Protein AF-A0A964B902-F1 (afdb_monomer_lite)

Radius of gyration: 16.0 Å; chains: 1; bounding box: 35×27×48 Å

Foldseek 3Di:
DVVVVVLVVLLVVLVVLLVVLVVQLVCCVPVQWGDQDDPDPPCPPVDDTQHCVPHVVCSVVSSVVSVVSNVVSVCSNVVSPVPPD

Structure (mmCIF, N/CA/C/O backbone):
data_AF-A0A964B902-F1
#
_entry.id   AF-A0A964B902-F1
#
loop_
_atom_site.group_PDB
_atom_site.id
_atom_site.type_symbol
_atom_site.label_atom_id
_atom_site.label_alt_id
_atom_site.label_comp_id
_atom_site.label_asym_id
_atom_site.label_entity_id
_atom_site.label_seq_id
_atom_site.pdbx_PDB_ins_code
_atom_site.Cartn_x
_atom_site.Cartn_y
_atom_site.Cartn_z
_atom_site.occupancy
_atom_site.B_iso_or_equiv
_atom_site.auth_seq_id
_atom_site.auth_comp_id
_atom_site.auth_asym_id
_atom_site.auth_atom_id
_atom_site.pdbx_PDB_model_num
ATOM 1 N N . MET A 1 1 ? -18.259 11.815 23.153 1.00 45.09 1 MET A N 1
ATOM 2 C CA . MET A 1 1 ? -18.880 11.243 21.932 1.00 45.09 1 MET A CA 1
ATOM 3 C C . MET A 1 1 ? -18.129 11.537 20.620 1.00 45.09 1 MET A C 1
ATOM 5 O O . MET A 1 1 ? -18.568 11.058 19.588 1.00 45.09 1 MET A O 1
ATOM 9 N N . ARG A 1 2 ? -16.978 12.242 20.620 1.00 50.94 2 ARG A N 1
ATOM 10 C CA . ARG A 1 2 ? -16.132 12.406 19.411 1.00 50.94 2 ARG A CA 1
ATOM 11 C C . ARG A 1 2 ? -15.223 11.202 19.116 1.00 50.94 2 ARG A C 1
ATOM 13 O O . ARG A 1 2 ? -14.898 10.999 17.960 1.00 50.94 2 ARG A O 1
ATOM 20 N N . PHE A 1 3 ? -14.886 10.400 20.132 1.00 57.59 3 PHE A N 1
ATOM 21 C CA . PHE A 1 3 ? -13.964 9.258 20.023 1.00 57.59 3 PHE A CA 1
ATOM 22 C C . PHE A 1 3 ? -14.447 8.161 19.057 1.00 57.59 3 PHE A C 1
ATOM 24 O O . PHE A 1 3 ? -13.686 7.727 18.200 1.00 57.59 3 PHE A O 1
ATOM 31 N N . PHE A 1 4 ? -15.728 7.784 19.124 1.00 62.31 4 PHE A N 1
ATOM 32 C CA . PHE A 1 4 ? -16.271 6.658 18.351 1.00 62.31 4 PHE A CA 1
ATOM 33 C C . PHE A 1 4 ? -16.292 6.903 16.834 1.00 62.31 4 PHE A C 1
ATOM 35 O O . PHE A 1 4 ? -15.946 6.019 16.056 1.00 62.31 4 PHE A O 1
ATOM 42 N N . LEU A 1 5 ? -16.684 8.106 16.396 1.00 69.31 5 LEU A N 1
ATOM 43 C CA . LEU A 1 5 ? -16.817 8.397 14.965 1.00 69.31 5 LEU A CA 1
ATOM 44 C C . LEU A 1 5 ? -15.445 8.466 14.282 1.00 69.31 5 LEU A C 1
ATOM 46 O O . LEU A 1 5 ? -15.264 7.919 13.199 1.00 69.31 5 LEU A O 1
ATOM 50 N N . THR A 1 6 ? -14.465 9.098 14.933 1.00 73.31 6 THR A N 1
ATOM 51 C CA . THR A 1 6 ? -13.089 9.186 14.424 1.00 73.31 6 THR A CA 1
ATOM 52 C C . THR A 1 6 ? -12.414 7.824 14.354 1.00 73.31 6 THR A C 1
ATOM 54 O O . THR A 1 6 ? -11.681 7.560 13.408 1.00 73.31 6 THR A O 1
ATOM 57 N N . GLU A 1 7 ? -12.695 6.942 15.310 1.00 72.00 7 GLU A N 1
ATOM 58 C CA . GLU A 1 7 ? -12.145 5.588 15.345 1.00 72.00 7 GLU A CA 1
ATOM 59 C C . GLU A 1 7 ? -12.735 4.708 14.234 1.00 72.00 7 GLU A C 1
ATOM 61 O O . GLU A 1 7 ? -12.001 4.026 13.520 1.00 72.00 7 GLU A O 1
ATOM 66 N N . ILE A 1 8 ? -14.050 4.792 14.004 1.00 76.50 8 ILE A N 1
ATOM 67 C CA . ILE A 1 8 ? -14.714 4.103 12.889 1.00 76.50 8 ILE A CA 1
ATOM 68 C C . ILE A 1 8 ? -14.184 4.610 11.541 1.00 76.50 8 ILE A C 1
ATOM 70 O O . ILE A 1 8 ? -13.832 3.805 10.679 1.00 76.50 8 ILE A O 1
ATOM 74 N N . VAL A 1 9 ? -14.079 5.930 11.359 1.00 78.06 9 VAL A N 1
ATOM 75 C CA . VAL A 1 9 ? -13.551 6.522 10.119 1.00 78.06 9 VAL A CA 1
ATOM 76 C C . VAL A 1 9 ? -12.097 6.104 9.894 1.00 78.06 9 VAL A C 1
ATOM 78 O O . VAL A 1 9 ? -11.756 5.693 8.788 1.00 78.06 9 VAL A O 1
ATOM 81 N N . ALA A 1 10 ? -11.257 6.121 10.932 1.00 75.44 10 ALA A N 1
ATOM 82 C CA . ALA A 1 10 ? -9.870 5.672 10.836 1.00 75.44 10 ALA A CA 1
A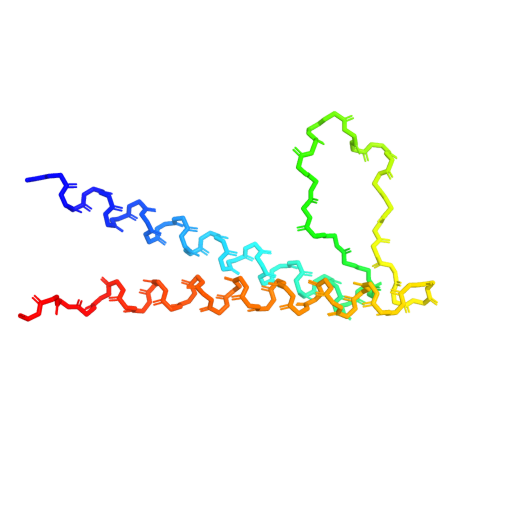TOM 83 C C . ALA A 1 10 ? -9.765 4.202 10.396 1.00 75.44 10 ALA A C 1
ATOM 85 O O . ALA A 1 10 ? -8.922 3.878 9.564 1.00 75.44 10 ALA A O 1
ATOM 86 N N . ARG A 1 11 ? -10.653 3.323 10.880 1.00 74.38 11 ARG A N 1
ATOM 87 C CA . ARG A 1 11 ? -10.701 1.906 10.475 1.00 74.38 11 ARG A CA 1
ATOM 88 C C . ARG A 1 11 ? -11.139 1.726 9.023 1.00 74.38 11 ARG A C 1
ATOM 90 O O . ARG A 1 11 ? -10.535 0.927 8.313 1.00 74.38 11 ARG A O 1
ATOM 97 N N . ILE A 1 12 ? -12.149 2.472 8.570 1.00 81.56 12 ILE A N 1
ATOM 98 C CA . ILE A 1 12 ? -12.604 2.435 7.170 1.00 81.56 12 ILE A CA 1
ATOM 99 C C . ILE A 1 12 ? -11.485 2.917 6.241 1.00 81.56 12 ILE A C 1
ATOM 101 O O . ILE A 1 12 ? -11.180 2.255 5.250 1.00 81.56 12 ILE A O 1
ATOM 105 N N . VAL A 1 13 ? -10.835 4.031 6.588 1.00 79.62 13 VAL A N 1
ATOM 106 C CA . VAL A 1 13 ? -9.706 4.574 5.823 1.00 79.62 13 VAL A CA 1
ATOM 107 C C . VAL A 1 13 ? -8.540 3.589 5.817 1.00 79.62 13 VAL A C 1
ATOM 109 O O . VAL A 1 13 ? -7.998 3.307 4.753 1.00 79.62 13 VAL A O 1
ATOM 112 N N . ALA A 1 14 ? -8.184 3.007 6.964 1.00 78.62 14 ALA A N 1
ATOM 113 C CA . ALA A 1 14 ? -7.101 2.033 7.047 1.00 78.62 14 ALA A CA 1
ATOM 114 C C . ALA A 1 14 ? -7.402 0.770 6.223 1.00 78.62 14 ALA A C 1
ATOM 116 O O . ALA A 1 14 ? -6.550 0.335 5.452 1.00 78.62 14 ALA A O 1
ATOM 117 N N . ALA A 1 15 ? -8.620 0.223 6.299 1.00 81.00 15 ALA A N 1
ATOM 118 C CA . ALA A 1 15 ? -9.037 -0.917 5.481 1.00 81.00 15 ALA A CA 1
ATOM 119 C C . ALA A 1 15 ? -8.984 -0.598 3.977 1.00 81.00 15 ALA A C 1
ATOM 121 O O . ALA A 1 15 ? -8.510 -1.416 3.185 1.00 81.00 15 ALA A O 1
ATOM 122 N N . TRP A 1 16 ? -9.412 0.604 3.582 1.00 80.38 16 TRP A N 1
ATOM 123 C CA . TRP A 1 16 ? -9.343 1.057 2.194 1.00 80.38 16 TRP A CA 1
ATOM 124 C C . TRP A 1 16 ? -7.897 1.213 1.708 1.00 80.38 16 TRP A C 1
ATOM 126 O O . TRP A 1 16 ? -7.560 0.731 0.629 1.00 80.38 16 TRP A O 1
ATOM 136 N N . VAL A 1 17 ? -7.021 1.804 2.526 1.00 79.81 17 VAL A N 1
ATOM 137 C CA . VAL A 1 17 ? -5.585 1.945 2.231 1.00 79.81 17 VAL A CA 1
ATOM 138 C C . VAL A 1 17 ? -4.917 0.577 2.090 1.00 79.81 17 VAL A C 1
ATOM 140 O O . VAL A 1 17 ? -4.154 0.372 1.148 1.00 79.81 17 VAL A O 1
ATOM 143 N N . VAL A 1 18 ? -5.224 -0.381 2.970 1.00 81.62 18 VAL A N 1
ATOM 144 C CA . VAL A 1 18 ? -4.706 -1.757 2.876 1.00 81.62 18 VAL A CA 1
ATOM 145 C C . VAL A 1 18 ? -5.161 -2.420 1.579 1.00 81.62 18 VAL A C 1
ATOM 147 O O . VAL A 1 18 ? -4.344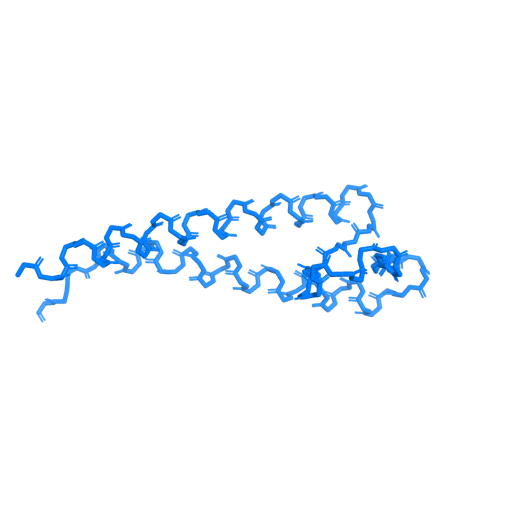 -3.023 0.883 1.00 81.62 18 VAL A O 1
ATOM 150 N N . PHE A 1 19 ? -6.439 -2.282 1.221 1.00 81.12 19 PHE A N 1
ATOM 151 C CA . PHE A 1 19 ? -6.977 -2.851 -0.011 1.00 81.12 19 PHE A CA 1
ATOM 152 C C . PHE A 1 19 ? -6.353 -2.222 -1.266 1.00 81.12 19 PHE A C 1
ATOM 154 O O . PHE A 1 19 ? -5.976 -2.944 -2.194 1.00 81.12 19 PHE A O 1
ATOM 161 N N . ASP A 1 20 ? -6.189 -0.897 -1.295 1.00 79.62 20 ASP A N 1
ATOM 162 C CA . ASP A 1 20 ? -5.551 -0.204 -2.417 1.00 79.62 20 ASP A CA 1
ATOM 163 C C . ASP A 1 20 ? -4.069 -0.583 -2.552 1.00 79.62 20 ASP A C 1
ATOM 165 O O . ASP A 1 20 ? -3.616 -0.898 -3.656 1.00 79.62 20 ASP A O 1
ATOM 169 N N . CYS A 1 21 ? -3.331 -0.658 -1.436 1.00 80.94 21 CYS A N 1
ATOM 170 C CA . CYS A 1 21 ? -1.945 -1.129 -1.436 1.00 80.94 21 CYS A CA 1
ATOM 171 C C . CYS A 1 21 ? -1.851 -2.575 -1.931 1.00 80.94 21 CYS A C 1
ATOM 173 O O . CYS A 1 21 ? -1.041 -2.862 -2.807 1.00 80.94 21 CYS A O 1
ATOM 175 N N . TYR A 1 22 ? -2.710 -3.477 -1.446 1.00 81.00 22 TYR A N 1
ATOM 176 C CA . TYR A 1 22 ? -2.736 -4.870 -1.896 1.00 81.00 22 TYR A CA 1
ATOM 177 C C . TYR A 1 22 ? -2.986 -4.983 -3.404 1.00 81.00 22 TYR A C 1
ATOM 179 O O . TYR A 1 22 ? -2.287 -5.718 -4.106 1.00 81.00 22 TYR A O 1
ATOM 187 N N . ARG A 1 23 ? -3.951 -4.221 -3.931 1.00 82.25 23 ARG A N 1
ATOM 188 C CA . ARG A 1 23 ? -4.260 -4.191 -5.365 1.00 82.25 23 ARG A CA 1
ATOM 189 C C . ARG A 1 23 ? -3.064 -3.705 -6.188 1.00 82.25 23 ARG A C 1
ATOM 191 O O . ARG A 1 23 ? -2.764 -4.308 -7.219 1.00 82.25 23 ARG A O 1
ATOM 198 N N . LYS A 1 24 ? -2.366 -2.661 -5.730 1.00 78.75 24 LYS A N 1
ATOM 199 C CA . LYS A 1 24 ? -1.181 -2.106 -6.405 1.00 78.75 24 LYS A CA 1
ATOM 200 C C . LYS A 1 24 ? 0.033 -3.032 -6.332 1.00 78.75 24 LYS A C 1
ATOM 202 O O . LYS A 1 24 ? 0.661 -3.250 -7.362 1.00 78.75 24 LYS A O 1
ATOM 207 N N . LEU A 1 25 ? 0.303 -3.651 -5.181 1.00 82.00 25 LEU A N 1
ATOM 208 C CA . LEU A 1 25 ? 1.345 -4.674 -5.030 1.00 82.00 25 LEU A CA 1
ATOM 209 C C . LEU A 1 25 ? 1.085 -5.873 -5.941 1.00 82.00 25 LEU A C 1
ATOM 211 O O . LEU A 1 25 ? 1.986 -6.340 -6.634 1.00 82.00 25 LEU A O 1
ATOM 215 N N . ARG A 1 26 ? -0.159 -6.362 -5.977 1.00 80.94 26 ARG A N 1
ATOM 216 C CA . ARG A 1 26 ? -0.541 -7.490 -6.832 1.00 80.94 26 ARG A CA 1
ATOM 217 C C . ARG A 1 26 ? -0.405 -7.150 -8.317 1.00 80.94 26 ARG A C 1
ATOM 219 O O . ARG A 1 26 ? 0.081 -7.986 -9.074 1.00 80.94 26 ARG A O 1
ATOM 226 N N . GLY A 1 27 ? -0.801 -5.941 -8.720 1.00 80.50 27 GLY A N 1
ATOM 227 C CA . GLY A 1 27 ? -0.581 -5.429 -10.076 1.00 80.50 27 GLY A CA 1
ATOM 228 C C . GLY A 1 27 ? 0.908 -5.321 -10.415 1.00 80.50 27 GLY A C 1
ATOM 229 O O . GLY A 1 27 ? 1.345 -5.868 -11.420 1.00 80.50 27 GLY A O 1
ATOM 230 N N . GLY A 1 28 ? 1.708 -4.736 -9.518 1.00 79.12 28 GLY A N 1
ATOM 231 C CA . GLY A 1 28 ? 3.163 -4.625 -9.656 1.00 79.12 28 GLY A CA 1
ATOM 232 C C . GLY A 1 28 ? 3.868 -5.968 -9.830 1.00 79.12 28 GLY A C 1
ATOM 233 O O . GLY A 1 28 ? 4.745 -6.097 -10.681 1.00 79.12 28 GLY A O 1
ATOM 234 N N . LEU A 1 29 ? 3.451 -6.989 -9.076 1.00 79.56 29 LEU A N 1
ATOM 2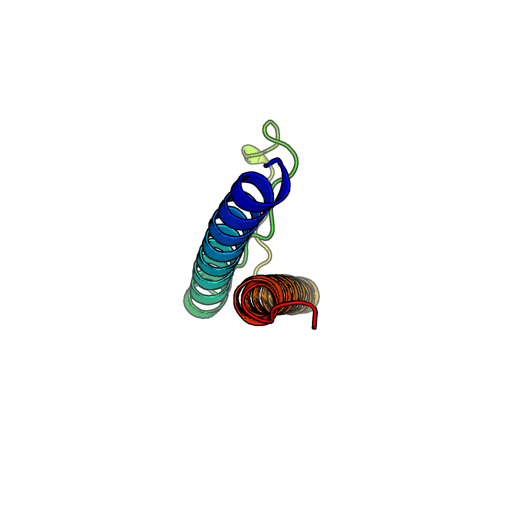35 C CA . LEU A 1 29 ? 3.992 -8.347 -9.189 1.00 79.56 29 LEU A CA 1
ATOM 236 C C . LEU A 1 29 ? 3.574 -9.057 -10.480 1.00 79.56 29 LEU A C 1
ATOM 238 O O . LEU A 1 29 ? 4.377 -9.804 -11.035 1.00 79.56 29 LEU A O 1
ATOM 242 N N . ARG A 1 30 ? 2.336 -8.848 -10.947 1.00 81.31 30 ARG A N 1
ATOM 243 C CA . ARG A 1 30 ? 1.805 -9.499 -12.152 1.00 81.31 30 ARG A CA 1
ATOM 244 C C . ARG A 1 30 ? 2.348 -8.871 -13.432 1.00 81.31 30 ARG A C 1
ATOM 246 O O . ARG A 1 30 ? 2.796 -9.591 -14.316 1.00 81.31 30 ARG A O 1
ATOM 253 N N . ASP A 1 31 ? 2.302 -7.547 -13.511 1.00 80.50 31 ASP A N 1
ATOM 254 C CA . ASP A 1 31 ? 2.586 -6.799 -14.737 1.00 80.50 31 ASP A CA 1
ATOM 255 C C . ASP A 1 31 ? 4.035 -6.285 -14.781 1.00 80.50 31 ASP A C 1
ATOM 257 O O . ASP A 1 31 ? 4.460 -5.699 -15.774 1.00 80.50 31 ASP A O 1
ATOM 261 N N . GLY A 1 32 ? 4.807 -6.475 -13.699 1.00 74.06 32 GLY A N 1
ATOM 262 C CA . GLY A 1 32 ? 6.183 -5.976 -13.577 1.00 74.06 32 GLY A CA 1
ATOM 263 C C . GLY A 1 32 ? 6.277 -4.448 -13.553 1.00 74.06 32 GLY A C 1
ATOM 264 O O . GLY A 1 32 ? 7.366 -3.891 -13.688 1.00 74.06 32 GLY A O 1
ATOM 265 N N . LYS A 1 33 ? 5.138 -3.769 -13.395 1.00 75.81 33 LYS A N 1
ATOM 266 C CA . LYS A 1 33 ? 4.990 -2.318 -13.450 1.00 75.81 33 LYS A CA 1
ATOM 267 C C . LYS A 1 33 ? 4.173 -1.859 -12.263 1.00 75.81 33 LYS A C 1
ATOM 269 O O . LYS A 1 33 ? 3.049 -2.314 -12.074 1.00 75.81 33 LYS A O 1
ATOM 274 N N . ILE A 1 34 ? 4.727 -0.952 -11.469 1.00 70.56 34 ILE A N 1
ATOM 275 C CA . ILE A 1 34 ? 4.053 -0.437 -10.280 1.00 70.56 34 ILE A CA 1
ATOM 276 C C . ILE A 1 34 ? 3.836 1.068 -10.389 1.00 70.56 34 ILE A C 1
ATOM 278 O O . ILE A 1 34 ? 4.733 1.840 -10.735 1.00 70.56 34 ILE A O 1
ATOM 282 N N . ALA A 1 35 ? 2.607 1.470 -10.076 1.00 66.94 35 ALA A N 1
ATOM 283 C CA . ALA A 1 35 ? 2.184 2.852 -10.007 1.00 66.94 35 ALA A CA 1
ATOM 284 C C . ALA A 1 35 ? 2.005 3.244 -8.531 1.00 66.94 35 ALA A C 1
ATOM 286 O O . ALA A 1 35 ? 1.122 2.709 -7.856 1.00 66.94 35 ALA A O 1
ATOM 287 N N . ILE A 1 36 ? 2.863 4.125 -7.999 1.00 58.69 36 ILE A N 1
ATOM 288 C CA . ILE A 1 36 ? 2.843 4.472 -6.570 1.00 58.69 36 ILE A CA 1
ATOM 289 C C . ILE A 1 36 ? 1.615 5.272 -6.172 1.00 58.69 36 ILE A C 1
ATOM 291 O O . ILE A 1 36 ? 0.824 4.848 -5.329 1.00 58.69 36 ILE A O 1
ATOM 295 N N . PHE A 1 37 ? 1.469 6.435 -6.770 1.00 55.25 37 PHE A N 1
ATOM 296 C CA . PHE A 1 37 ? 0.508 7.447 -6.389 1.00 55.25 37 PHE A CA 1
ATOM 297 C C . PHE A 1 37 ? 0.785 8.592 -7.351 1.00 55.25 37 PHE A C 1
ATOM 299 O O . PHE A 1 37 ? 1.954 8.930 -7.547 1.00 55.25 37 PHE A O 1
ATOM 306 N N . ASN A 1 38 ? -0.246 9.133 -7.987 1.00 49.25 38 ASN A N 1
ATOM 307 C CA . ASN A 1 38 ? -0.118 10.386 -8.709 1.00 49.25 38 ASN A CA 1
ATOM 308 C C . ASN A 1 38 ? -0.629 11.482 -7.762 1.00 49.25 38 ASN A C 1
ATOM 310 O O . ASN A 1 38 ? -1.843 11.572 -7.579 1.00 49.25 38 ASN A O 1
ATOM 314 N N . PRO A 1 39 ? 0.250 12.226 -7.063 1.00 43.16 39 PRO A N 1
ATOM 315 C CA . PRO A 1 39 ? -0.186 13.313 -6.190 1.00 43.16 39 PRO A CA 1
ATOM 316 C C . PRO A 1 39 ? -0.748 14.497 -6.989 1.00 43.16 39 PRO A C 1
ATOM 318 O O . PRO A 1 39 ? -1.463 15.317 -6.420 1.00 43.16 39 PRO A O 1
ATOM 321 N N . ASP A 1 40 ? -0.471 14.559 -8.293 1.00 46.56 40 ASP A N 1
ATOM 322 C CA . ASP A 1 40 ? -0.955 15.597 -9.191 1.00 46.56 40 ASP A CA 1
ATOM 323 C C . ASP A 1 40 ? -2.151 15.095 -10.002 1.00 46.56 40 ASP A C 1
ATOM 325 O O . ASP A 1 40 ? -2.013 14.330 -10.954 1.00 46.56 40 ASP A O 1
ATOM 329 N N . LEU A 1 41 ? -3.357 15.552 -9.655 1.00 50.16 41 LEU A N 1
ATOM 330 C CA . LEU A 1 41 ? -4.577 15.245 -10.419 1.00 50.16 41 LEU A CA 1
ATOM 331 C C . LEU A 1 41 ? -4.477 15.692 -11.893 1.00 50.16 41 LEU A C 1
ATOM 333 O O . LEU A 1 41 ? -5.176 15.137 -12.73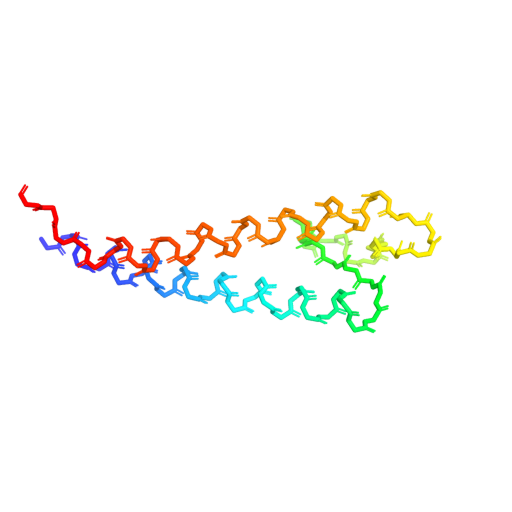9 1.00 50.16 41 LEU A O 1
ATOM 337 N N . LEU A 1 42 ? -3.608 16.665 -12.199 1.00 48.72 42 LEU A N 1
ATOM 338 C CA . LEU A 1 42 ? -3.394 17.207 -13.544 1.00 48.72 42 LEU A CA 1
ATOM 339 C C . LEU A 1 42 ? -2.341 16.462 -14.377 1.00 48.72 42 LEU A C 1
ATOM 341 O O . LEU A 1 42 ? -2.427 16.503 -15.602 1.00 48.72 42 LEU A O 1
ATOM 345 N N . ASP A 1 43 ? -1.388 15.754 -13.765 1.00 51.28 43 ASP A N 1
ATOM 346 C CA . ASP A 1 43 ? -0.238 15.175 -14.483 1.00 51.28 43 ASP A CA 1
ATOM 347 C C . ASP A 1 43 ? -0.426 13.683 -14.825 1.00 51.28 43 ASP A C 1
ATOM 349 O O . ASP A 1 43 ? 0.506 12.879 -14.853 1.00 51.28 43 ASP A O 1
ATOM 353 N N . TRP A 1 44 ? -1.676 13.282 -15.083 1.00 49.94 44 TRP A N 1
ATOM 354 C CA . TRP A 1 44 ? -2.021 11.906 -15.462 1.00 49.94 44 TRP A CA 1
ATOM 355 C C . TRP A 1 44 ? -1.300 11.471 -16.750 1.00 49.94 44 TRP A C 1
ATOM 357 O O . TRP A 1 44 ? -0.924 10.306 -16.885 1.00 49.94 44 TRP A O 1
ATOM 367 N N . LEU A 1 45 ? -1.089 12.389 -17.702 1.00 47.22 45 LEU A N 1
ATOM 368 C CA . LEU A 1 45 ? -0.530 12.062 -19.019 1.00 47.22 45 LEU A CA 1
ATOM 369 C C . LEU A 1 45 ? 0.984 11.800 -19.018 1.00 47.22 45 LEU A C 1
ATOM 371 O O . LEU A 1 45 ? 1.450 11.021 -19.847 1.00 47.22 45 LEU A O 1
ATOM 375 N N . THR A 1 46 ? 1.744 12.395 -18.097 1.00 52.66 46 THR A N 1
ATOM 376 C CA . THR A 1 46 ? 3.210 12.225 -18.012 1.00 52.66 46 THR A CA 1
ATOM 377 C C . THR A 1 46 ? 3.601 11.051 -17.105 1.00 52.66 46 THR A C 1
ATOM 379 O O . THR A 1 46 ? 4.781 10.785 -16.866 1.00 52.66 46 THR A O 1
ATOM 382 N N . TYR A 1 47 ? 2.611 10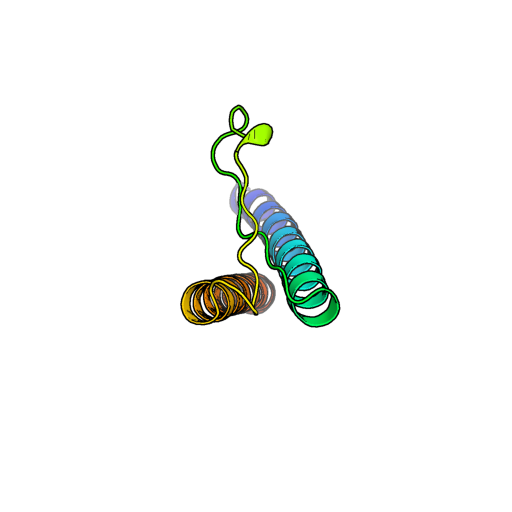.316 -16.589 1.00 58.41 47 TYR A N 1
ATOM 383 C CA . TYR A 1 47 ? 2.813 9.250 -15.622 1.00 58.41 47 TYR A CA 1
ATOM 384 C C . TYR A 1 47 ? 3.587 8.070 -16.223 1.00 58.41 47 TYR A C 1
ATOM 386 O O . TYR A 1 47 ? 3.023 7.190 -16.872 1.00 58.41 47 TYR A O 1
ATOM 394 N N . ALA A 1 48 ? 4.895 8.026 -15.972 1.00 61.66 48 ALA A N 1
ATOM 395 C CA . ALA A 1 48 ? 5.733 6.884 -16.304 1.00 61.66 48 ALA A CA 1
ATOM 396 C C . ALA A 1 48 ? 5.665 5.851 -15.159 1.00 61.66 48 ALA A C 1
ATOM 398 O O . ALA A 1 48 ? 6.266 6.082 -14.101 1.00 61.66 48 ALA A O 1
ATOM 399 N N . PRO A 1 49 ? 4.948 4.720 -15.317 1.00 67.00 49 PRO A N 1
ATOM 400 C CA . PRO A 1 49 ? 4.977 3.649 -14.328 1.00 67.00 49 PRO A CA 1
ATOM 401 C C . PRO A 1 49 ? 6.412 3.143 -14.157 1.00 67.00 49 PRO A C 1
ATOM 403 O O . PRO A 1 49 ? 7.152 3.009 -15.134 1.00 67.00 49 PRO A O 1
ATOM 406 N N . ALA A 1 50 ? 6.812 2.855 -12.916 1.00 67.69 50 ALA A N 1
ATOM 407 C CA . ALA A 1 50 ? 8.115 2.254 -12.671 1.00 67.69 50 ALA A CA 1
ATOM 408 C C . ALA A 1 50 ? 8.078 0.825 -13.217 1.00 67.69 50 ALA A C 1
ATOM 410 O O . ALA A 1 50 ? 7.325 -0.013 -12.718 1.00 67.69 50 ALA A O 1
ATOM 411 N N . ASP A 1 51 ? 8.852 0.575 -14.266 1.00 72.88 51 ASP A N 1
ATOM 412 C CA . ASP A 1 51 ? 8.968 -0.733 -14.899 1.00 72.88 51 ASP A CA 1
ATOM 413 C C . ASP A 1 51 ? 10.196 -1.450 -14.331 1.00 72.88 51 ASP A C 1
ATOM 415 O O . ASP A 1 51 ? 11.281 -0.869 -14.199 1.00 72.88 51 ASP A O 1
ATOM 419 N N . ARG A 1 52 ? 10.010 -2.720 -13.973 1.00 74.56 52 ARG A N 1
ATOM 420 C CA . ARG A 1 52 ? 11.055 -3.605 -13.463 1.00 74.56 52 ARG A CA 1
ATOM 421 C C . ARG A 1 52 ? 12.220 -3.757 -14.443 1.00 74.56 52 ARG A C 1
ATOM 423 O O . ARG A 1 52 ? 13.347 -3.927 -13.987 1.00 74.56 52 ARG A O 1
ATOM 430 N N . ALA A 1 53 ? 11.964 -3.703 -15.750 1.00 76.75 53 ALA A N 1
ATOM 431 C CA . ALA A 1 53 ? 12.983 -3.899 -16.778 1.00 76.75 53 ALA A CA 1
ATOM 432 C C . ALA A 1 53 ? 13.837 -2.645 -17.023 1.00 76.75 53 ALA A C 1
ATOM 434 O O . ALA A 1 53 ? 15.042 -2.756 -17.232 1.00 76.75 53 ALA A O 1
ATOM 435 N N . THR A 1 54 ? 13.237 -1.454 -16.979 1.00 78.94 54 THR A N 1
ATOM 436 C CA . THR A 1 54 ? 13.948 -0.194 -17.263 1.00 78.94 54 THR A CA 1
ATOM 437 C C . THR A 1 54 ? 14.475 0.482 -16.002 1.00 78.94 54 THR A C 1
ATOM 439 O O . THR A 1 54 ? 15.506 1.147 -16.041 1.00 78.94 54 THR A O 1
ATOM 442 N N . THR A 1 55 ? 13.791 0.313 -14.866 1.00 79.31 55 THR A N 1
ATOM 443 C CA . THR A 1 55 ? 14.111 0.995 -13.604 1.00 79.31 55 THR A CA 1
ATOM 444 C C . THR A 1 55 ? 13.965 0.063 -12.390 1.00 79.31 55 THR A C 1
ATOM 446 O O . THR A 1 55 ? 13.167 0.333 -11.488 1.00 79.31 55 THR A O 1
ATOM 449 N N . PRO A 1 56 ? 14.753 -1.028 -12.299 1.00 77.31 56 PRO A N 1
ATOM 450 C CA . PRO A 1 56 ? 14.576 -2.067 -11.280 1.00 77.31 56 PRO A CA 1
ATOM 451 C C . PRO A 1 56 ? 14.690 -1.538 -9.846 1.00 77.31 56 PRO A C 1
ATOM 453 O O . PRO A 1 56 ? 13.897 -1.917 -8.987 1.00 77.31 56 PRO A O 1
ATOM 456 N N . VAL A 1 57 ? 15.633 -0.627 -9.579 1.00 79.06 57 VAL A N 1
ATOM 457 C CA . VAL A 1 57 ? 15.805 -0.022 -8.246 1.00 79.06 57 VAL A CA 1
ATOM 458 C C . VAL A 1 57 ? 14.564 0.776 -7.854 1.00 79.06 57 VAL A C 1
ATOM 460 O O . VAL A 1 57 ? 14.036 0.604 -6.757 1.00 79.06 57 VAL A O 1
ATOM 463 N N . ARG A 1 58 ? 14.049 1.604 -8.772 1.00 76.62 58 ARG A N 1
ATOM 464 C CA . ARG A 1 58 ? 12.843 2.405 -8.541 1.00 76.62 58 ARG A CA 1
ATOM 465 C C . ARG A 1 58 ? 11.626 1.502 -8.353 1.00 76.62 58 ARG A C 1
ATOM 467 O O . ARG A 1 58 ? 10.858 1.736 -7.429 1.00 76.62 58 ARG A O 1
ATOM 474 N N . PHE A 1 59 ? 11.485 0.445 -9.152 1.00 81.31 59 PHE A N 1
ATOM 475 C CA . PHE A 1 59 ? 10.425 -0.559 -9.020 1.00 81.31 59 PHE A CA 1
ATOM 476 C C . PHE A 1 59 ? 10.429 -1.254 -7.645 1.00 81.31 59 PHE A C 1
ATOM 478 O O . PHE A 1 59 ? 9.403 -1.327 -6.976 1.00 81.31 59 PHE A O 1
ATOM 485 N N . TRP A 1 60 ? 11.580 -1.733 -7.170 1.00 79.94 60 TRP A N 1
ATOM 486 C CA . TRP A 1 60 ? 11.645 -2.415 -5.872 1.00 79.94 60 TRP A CA 1
ATOM 487 C C . TRP A 1 60 ? 11.456 -1.470 -4.690 1.00 79.94 60 TRP A C 1
ATOM 489 O O . TRP A 1 60 ? 10.755 -1.811 -3.739 1.00 79.94 60 TRP A O 1
ATOM 499 N N . LEU A 1 61 ? 12.023 -0.266 -4.762 1.00 82.81 61 LEU A N 1
ATOM 500 C CA . LEU A 1 61 ? 11.842 0.755 -3.733 1.00 82.81 61 LEU A CA 1
ATOM 501 C C . LEU A 1 61 ? 10.368 1.170 -3.645 1.00 82.81 61 LEU A C 1
ATOM 503 O O . LEU A 1 61 ? 9.823 1.340 -2.555 1.00 82.81 61 LEU A O 1
ATOM 507 N N . THR A 1 62 ? 9.694 1.246 -4.793 1.00 82.00 62 THR A N 1
ATOM 508 C CA . THR A 1 62 ? 8.275 1.580 -4.840 1.00 82.00 62 THR A CA 1
ATOM 509 C C . THR A 1 62 ? 7.364 0.466 -4.314 1.00 82.00 62 THR A C 1
ATOM 511 O O . THR A 1 62 ? 6.451 0.736 -3.530 1.00 82.00 62 THR A O 1
ATOM 514 N N . MET A 1 63 ? 7.662 -0.786 -4.665 1.00 82.75 63 MET A N 1
ATOM 515 C CA . MET A 1 63 ? 7.048 -1.978 -4.067 1.00 82.75 63 MET A CA 1
ATOM 516 C C . MET A 1 63 ? 7.217 -2.004 -2.541 1.00 82.75 63 MET A C 1
ATOM 518 O O . MET A 1 63 ? 6.264 -2.286 -1.816 1.00 82.75 63 MET A O 1
ATOM 522 N N . PHE A 1 64 ? 8.413 -1.677 -2.043 1.00 83.12 64 PHE A N 1
ATOM 523 C CA . PHE A 1 64 ? 8.724 -1.692 -0.614 1.00 83.12 64 PHE A CA 1
ATOM 524 C C . PHE A 1 64 ? 7.948 -0.624 0.169 1.00 83.12 64 PHE A C 1
ATOM 526 O O . PHE A 1 64 ? 7.374 -0.926 1.213 1.00 83.12 64 PHE A O 1
ATOM 533 N N . ILE A 1 65 ? 7.848 0.601 -0.361 1.00 82.44 65 ILE A N 1
ATOM 534 C CA . ILE A 1 65 ? 7.050 1.675 0.255 1.00 82.44 65 ILE A CA 1
ATOM 535 C C . ILE A 1 65 ? 5.575 1.271 0.363 1.00 82.44 65 ILE A C 1
ATOM 537 O O . ILE A 1 65 ? 4.966 1.456 1.417 1.00 82.44 65 ILE A O 1
ATOM 541 N N . GLN A 1 66 ? 4.995 0.682 -0.690 1.00 82.06 66 GLN A N 1
ATOM 542 C CA . GLN A 1 66 ? 3.608 0.205 -0.632 1.00 82.06 66 GLN A CA 1
ATOM 543 C C . GLN A 1 66 ? 3.426 -0.934 0.373 1.00 82.06 66 GLN A C 1
ATOM 545 O O . GLN A 1 66 ? 2.403 -0.982 1.054 1.00 82.06 66 GLN A O 1
ATOM 550 N N . ALA A 1 67 ? 4.410 -1.826 0.505 1.00 81.81 67 ALA A N 1
ATOM 551 C CA . ALA A 1 67 ? 4.361 -2.905 1.486 1.00 81.81 67 ALA A CA 1
ATOM 552 C C . ALA A 1 67 ? 4.380 -2.361 2.924 1.00 81.81 67 ALA A C 1
ATOM 554 O O . ALA A 1 67 ? 3.598 -2.815 3.758 1.00 81.81 67 ALA A O 1
ATOM 555 N N . ILE A 1 68 ? 5.207 -1.346 3.204 1.00 83.69 68 ILE A N 1
ATOM 556 C CA . ILE A 1 68 ? 5.229 -0.669 4.510 1.00 83.69 68 ILE A CA 1
ATOM 557 C C . ILE A 1 68 ? 3.905 0.049 4.775 1.00 83.69 68 ILE A C 1
ATOM 559 O O . ILE A 1 68 ? 3.356 -0.082 5.866 1.00 83.69 68 ILE A O 1
ATOM 563 N N . ALA A 1 69 ? 3.364 0.776 3.793 1.00 79.88 69 ALA A N 1
ATOM 564 C CA . ALA A 1 69 ? 2.077 1.457 3.937 1.00 79.88 69 ALA A CA 1
ATOM 565 C C . ALA A 1 69 ? 0.936 0.465 4.221 1.00 79.88 69 ALA A C 1
ATOM 567 O O . ALA A 1 69 ? 0.099 0.711 5.090 1.00 79.88 69 ALA A O 1
ATOM 568 N N . MET A 1 70 ? 0.945 -0.693 3.553 1.00 81.38 70 MET A N 1
ATOM 569 C CA . MET A 1 70 ? 0.013 -1.784 3.827 1.00 81.38 70 MET A CA 1
ATOM 570 C C . MET A 1 70 ? 0.185 -2.321 5.252 1.00 81.38 70 MET A C 1
ATOM 572 O O . MET A 1 70 ? -0.802 -2.457 5.970 1.00 81.38 70 MET A O 1
ATOM 576 N N . ALA A 1 71 ? 1.420 -2.585 5.688 1.00 81.25 71 ALA A N 1
ATOM 577 C CA . ALA A 1 71 ? 1.704 -3.068 7.038 1.00 81.25 71 ALA A CA 1
ATOM 578 C C . ALA A 1 71 ? 1.270 -2.062 8.117 1.00 81.25 71 ALA A C 1
ATOM 580 O O . ALA A 1 71 ? 0.663 -2.456 9.111 1.00 81.25 71 ALA A O 1
ATOM 581 N N . ALA A 1 72 ? 1.503 -0.765 7.899 1.00 79.81 72 ALA A N 1
ATOM 582 C CA . ALA A 1 72 ? 1.046 0.301 8.785 1.00 79.81 72 ALA A CA 1
ATOM 583 C C . ALA A 1 72 ? -0.489 0.379 8.842 1.00 79.81 72 ALA A C 1
ATOM 585 O O . ALA A 1 72 ? -1.059 0.486 9.926 1.00 79.81 72 ALA A O 1
ATOM 586 N N . GLY A 1 73 ? -1.173 0.256 7.699 1.00 79.31 73 GLY A N 1
ATOM 587 C CA . GLY A 1 73 ? -2.634 0.187 7.648 1.00 79.31 73 GLY A CA 1
ATOM 588 C C . GLY A 1 73 ? -3.190 -1.022 8.408 1.00 79.31 73 GLY A C 1
ATOM 589 O O . GLY A 1 73 ? -4.122 -0.876 9.194 1.00 79.31 73 GLY A O 1
ATOM 590 N N . VAL A 1 74 ? -2.577 -2.200 8.251 1.00 79.12 74 VAL A N 1
ATOM 591 C CA . VAL A 1 74 ? -2.937 -3.412 9.008 1.00 79.12 74 VAL A CA 1
ATOM 592 C C . VAL A 1 74 ? -2.696 -3.216 10.505 1.00 79.12 74 VAL A C 1
ATOM 594 O O . VAL A 1 74 ? -3.553 -3.576 11.308 1.00 79.12 74 VAL A O 1
ATOM 597 N N . ALA A 1 75 ? -1.578 -2.597 10.891 1.00 77.94 75 ALA A N 1
ATOM 598 C CA . ALA A 1 75 ? -1.291 -2.285 12.285 1.00 77.94 75 ALA A CA 1
ATOM 599 C C . ALA A 1 75 ? -2.356 -1.359 12.887 1.00 77.94 75 ALA A C 1
ATOM 601 O O . ALA A 1 75 ? -2.830 -1.635 13.980 1.00 77.94 75 ALA A O 1
ATOM 602 N N . ILE A 1 76 ? -2.807 -0.323 12.171 1.00 74.12 76 ILE A N 1
ATOM 603 C CA . ILE A 1 76 ? -3.9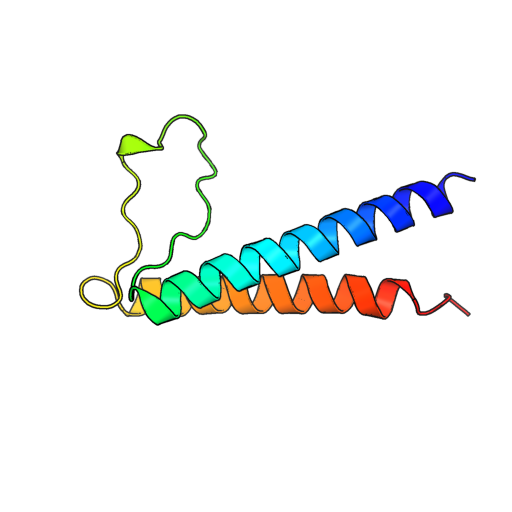00 0.556 12.627 1.00 74.12 76 ILE A CA 1
ATOM 604 C C . ILE A 1 76 ? -5.216 -0.217 12.739 1.00 74.12 76 ILE A C 1
ATOM 606 O O . ILE A 1 76 ? -5.935 -0.057 13.725 1.00 74.12 76 ILE A O 1
ATOM 610 N N . VAL A 1 77 ? -5.527 -1.072 11.758 1.00 73.81 77 VAL A N 1
ATOM 611 C CA . VAL A 1 77 ? -6.728 -1.913 11.809 1.00 73.81 77 VAL A CA 1
ATOM 612 C C . VAL A 1 77 ? -6.696 -2.827 13.027 1.00 73.81 77 VAL A C 1
ATOM 614 O O . VAL A 1 77 ? -7.734 -2.942 13.654 1.00 73.81 77 VAL A O 1
ATOM 617 N N . ILE A 1 78 ? -5.557 -3.439 13.379 1.00 72.88 78 ILE A N 1
ATOM 618 C CA . ILE A 1 78 ? -5.422 -4.380 14.509 1.00 72.88 78 ILE A CA 1
ATOM 619 C C . ILE A 1 78 ? -5.336 -3.649 15.857 1.00 72.88 78 ILE A C 1
ATOM 621 O O . ILE A 1 78 ? -6.097 -3.952 16.772 1.00 72.88 78 ILE A O 1
ATOM 625 N N . VAL A 1 79 ? -4.429 -2.676 15.988 1.00 68.12 79 VAL A N 1
ATOM 626 C CA . VAL A 1 79 ? -4.196 -1.909 17.226 1.00 68.12 79 VAL A CA 1
ATOM 627 C C . VAL A 1 79 ? -5.410 -1.060 17.581 1.00 68.12 79 VAL A C 1
ATOM 629 O O . VAL A 1 79 ? -5.697 -0.875 18.757 1.00 68.12 79 VAL A O 1
ATOM 632 N N . GLY A 1 80 ? -6.190 -0.631 16.587 1.00 61.75 80 GLY A N 1
ATOM 633 C CA . GLY A 1 80 ? -7.470 0.025 16.817 1.00 61.75 80 GLY A CA 1
ATOM 634 C C . GLY A 1 80 ? -8.480 -0.816 17.606 1.00 61.75 80 GLY A C 1
ATOM 635 O O . GLY A 1 80 ? -9.469 -0.247 18.042 1.00 61.75 80 GLY A O 1
ATOM 636 N N . TRP A 1 81 ? -8.277 -2.128 17.800 1.00 59.97 81 TRP A N 1
ATOM 637 C CA . TRP A 1 81 ? -9.115 -2.982 18.663 1.00 59.97 81 TRP A CA 1
ATOM 638 C C . TRP A 1 81 ? -8.551 -3.195 20.066 1.00 59.97 81 TRP A C 1
ATOM 640 O O . TRP A 1 81 ? -9.215 -3.838 20.875 1.00 59.97 81 TRP A O 1
ATOM 650 N N . ILE A 1 82 ? -7.346 -2.704 20.363 1.00 60.00 82 ILE A N 1
ATOM 651 C CA . ILE A 1 82 ? -6.765 -2.806 21.700 1.00 60.00 82 ILE A CA 1
ATOM 652 C C . ILE A 1 82 ? -7.331 -1.633 22.510 1.00 60.00 82 ILE A C 1
ATOM 654 O O . ILE A 1 82 ? -6.948 -0.489 22.250 1.00 60.00 82 ILE A O 1
ATOM 658 N N . PRO A 1 83 ? -8.264 -1.867 23.454 1.00 54.38 83 PRO A N 1
ATOM 659 C CA . PRO A 1 83 ? -8.718 -0.801 24.332 1.00 54.38 83 PRO A CA 1
ATOM 660 C C . PRO A 1 83 ? -7.506 -0.291 25.117 1.00 54.38 83 PRO A C 1
ATOM 662 O O . PRO A 1 83 ? -6.753 -1.090 25.675 1.00 54.38 83 PRO A O 1
ATOM 665 N N . ALA A 1 84 ? -7.298 1.027 25.135 1.00 57.50 84 ALA A N 1
ATOM 666 C CA . ALA A 1 84 ? -6.345 1.633 26.055 1.00 57.50 84 ALA A CA 1
ATOM 667 C C . ALA A 1 84 ? -6.824 1.308 27.479 1.00 57.50 84 ALA A C 1
ATOM 669 O O . ALA A 1 84 ? -7.864 1.814 27.901 1.00 57.50 84 ALA A O 1
ATOM 670 N N . SER A 1 85 ? -6.129 0.377 28.138 1.00 49.19 85 SER A N 1
ATOM 671 C CA . SER A 1 85 ? -6.368 -0.038 29.524 1.00 49.19 85 SER A CA 1
ATOM 672 C C . SER A 1 85 ? -6.083 1.094 30.496 1.00 49.19 85 SER A C 1
ATOM 674 O O . SER A 1 85 ? -5.006 1.711 30.319 1.00 49.19 85 SER A O 1
#

Sequence (85 aa):
MRFFLTEIVARIVAAWVVFDCYRKLRGGLRDGKIAIFNPDLLDWLTYAPADRATTPVRFWLTMFIQAIAMAAGVAIVIVGWIPAS

pLDDT: mean 71.39, std 11.84, range [43.16, 83.69]

Secondary structure (DSSP, 8-state):
--HHHHHHHHHHHHHHHHHHHHHHHHHHHHHSEE------TT-STT---EETTT-HHHHHHHHHHHHHHHHHHHHHHHHTTS---